Protein AF-A0A9N9PA04-F1 (afdb_monomer_lite)

Secondary structure (DSSP, 8-state):
-------GGG----TT---GGGS-SSSSSS---PPPEEEEETTEEEEE--B--TT-SSGGGTTPBPPHHHHHHHTT-S-TT--

Sequence (83 aa):
LFAFDNATSHATFSLDTLIANHMNLNPAGKQEKIRNISYFRERIKYDQDIVFPSDYHIPKLCGEAKGLREVLTKRGLWPEEGL

Structure (mmCIF, N/CA/C/O backbone):
data_AF-A0A9N9PA04-F1
#
_entry.id   AF-A0A9N9PA04-F1
#
loop_
_atom_site.group_PDB
_atom_site.id
_atom_site.type_symbol
_atom_site.label_atom_id
_atom_site.label_alt_id
_atom_site.label_comp_id
_atom_site.label_asym_id
_atom_site.label_entity_id
_atom_site.label_seq_id
_atom_site.pdbx_PDB_ins_code
_atom_site.Cartn_x
_atom_site.Cartn_y
_atom_site.Cartn_z
_atom_site.occupancy
_atom_site.B_iso_or_equiv
_atom_site.auth_seq_id
_atom_site.auth_comp_id
_atom_site.auth_asym_id
_atom_site.auth_atom_id
_atom_site.pdbx_PDB_model_num
ATOM 1 N N . LEU A 1 1 ? 33.439 -18.353 9.117 1.00 48.53 1 LEU A N 1
ATOM 2 C CA . LEU A 1 1 ? 32.179 -18.711 8.432 1.00 48.53 1 LEU A CA 1
ATOM 3 C C . LEU A 1 1 ? 31.050 -18.053 9.212 1.00 48.53 1 LEU A C 1
ATOM 5 O O . LEU A 1 1 ? 30.863 -18.416 10.363 1.00 48.53 1 LEU A O 1
ATOM 9 N N . PHE A 1 2 ? 30.389 -17.041 8.649 1.00 49.12 2 PHE A N 1
ATOM 10 C CA . PHE A 1 2 ? 29.199 -16.446 9.263 1.00 49.12 2 PHE A CA 1
ATOM 11 C C . PHE A 1 2 ? 27.976 -17.083 8.610 1.00 49.12 2 PHE A C 1
ATOM 13 O O . PHE A 1 2 ? 27.813 -16.982 7.396 1.00 49.12 2 PHE A O 1
ATOM 20 N N . ALA A 1 3 ? 27.163 -17.772 9.404 1.00 57.12 3 ALA A N 1
ATOM 21 C CA . ALA A 1 3 ? 25.843 -18.225 8.997 1.00 57.12 3 ALA A CA 1
ATOM 22 C C . ALA A 1 3 ? 24.837 -17.231 9.579 1.00 57.12 3 ALA A C 1
ATOM 24 O O . ALA A 1 3 ? 24.733 -17.101 10.797 1.00 57.12 3 ALA A O 1
ATOM 25 N N . PHE A 1 4 ? 24.156 -16.488 8.712 1.00 60.81 4 PHE A N 1
ATOM 26 C CA . PHE A 1 4 ? 23.022 -15.670 9.119 1.00 60.81 4 PHE A CA 1
ATOM 27 C C . PHE A 1 4 ? 21.775 -16.537 9.003 1.00 60.81 4 PHE A C 1
ATOM 29 O O . PHE A 1 4 ? 21.382 -16.915 7.900 1.00 60.81 4 PHE A O 1
ATOM 36 N N . ASP A 1 5 ? 21.200 -16.886 10.149 1.00 61.41 5 ASP A N 1
ATOM 37 C CA . ASP A 1 5 ? 19.889 -17.515 10.201 1.00 61.41 5 ASP A CA 1
ATOM 38 C C . ASP A 1 5 ? 18.833 -16.473 9.804 1.00 61.41 5 ASP A C 1
ATOM 40 O O . ASP A 1 5 ? 18.743 -15.403 10.406 1.00 61.41 5 ASP A O 1
ATOM 44 N N . ASN A 1 6 ? 18.084 -16.765 8.740 1.00 57.91 6 ASN A N 1
ATOM 45 C CA . ASN A 1 6 ? 17.021 -15.909 8.206 1.00 57.91 6 ASN A CA 1
ATOM 46 C C . ASN A 1 6 ? 15.632 -16.408 8.645 1.00 57.91 6 ASN A C 1
ATOM 48 O O . ASN A 1 6 ? 14.627 -16.146 7.980 1.00 57.91 6 ASN A O 1
ATOM 52 N N . ALA A 1 7 ? 15.566 -17.181 9.734 1.00 59.78 7 ALA A N 1
ATOM 53 C CA . ALA A 1 7 ? 14.312 -17.630 10.312 1.00 59.78 7 ALA A CA 1
ATOM 54 C C . ALA A 1 7 ? 13.488 -16.435 10.825 1.00 59.78 7 ALA A C 1
ATOM 56 O O . ALA A 1 7 ? 13.837 -15.756 11.792 1.00 59.78 7 ALA A O 1
ATOM 57 N N . THR A 1 8 ? 12.326 -16.208 10.211 1.00 58.38 8 THR A N 1
ATOM 58 C CA . THR A 1 8 ? 11.358 -15.175 10.618 1.00 58.38 8 THR A CA 1
ATOM 59 C C . THR A 1 8 ? 10.766 -15.400 12.013 1.00 58.38 8 THR A C 1
ATOM 61 O O . THR A 1 8 ? 10.167 -14.481 12.561 1.00 58.38 8 THR A O 1
ATOM 64 N N . SER A 1 9 ? 10.941 -16.583 12.615 1.00 61.72 9 SER A N 1
ATOM 65 C CA . SER A 1 9 ? 10.450 -16.916 13.962 1.00 61.72 9 SER A CA 1
ATOM 66 C C . SER A 1 9 ? 11.175 -16.179 15.095 1.00 61.72 9 SER A C 1
ATOM 68 O O . SER A 1 9 ? 10.638 -16.101 16.196 1.00 61.72 9 SER A O 1
ATOM 70 N N . HIS A 1 10 ? 12.360 -15.617 14.830 1.00 48.44 10 HIS A N 1
ATOM 71 C CA . HIS A 1 10 ? 13.115 -14.773 15.768 1.00 48.44 10 HIS A CA 1
ATOM 72 C C . HIS A 1 10 ? 13.314 -13.337 15.262 1.00 48.44 10 HIS A C 1
ATOM 74 O O . HIS A 1 10 ? 14.037 -12.553 15.879 1.00 48.44 10 HIS A O 1
ATOM 80 N N . ALA A 1 11 ? 12.670 -12.968 14.152 1.00 57.25 11 ALA A N 1
ATOM 81 C CA . ALA A 1 11 ? 12.731 -11.614 13.630 1.00 57.25 11 ALA A CA 1
ATOM 82 C C . ALA A 1 11 ? 11.878 -10.688 14.510 1.00 57.25 11 ALA A C 1
ATOM 84 O O . ALA A 1 11 ? 10.667 -10.567 14.330 1.00 57.25 11 ALA A O 1
ATOM 85 N N . THR A 1 12 ? 12.511 -10.011 15.469 1.00 56.44 12 THR A N 1
ATOM 86 C CA . THR A 1 12 ? 11.908 -8.846 16.121 1.00 56.44 12 THR A CA 1
ATOM 87 C C . THR A 1 12 ? 11.826 -7.735 15.084 1.00 56.44 12 THR A C 1
ATOM 89 O O . THR A 1 12 ? 12.804 -7.037 14.808 1.00 56.44 12 THR A O 1
ATOM 92 N N . PHE A 1 13 ? 10.664 -7.609 14.454 1.00 62.81 13 PHE A N 1
ATOM 93 C CA . PHE A 1 13 ? 10.395 -6.522 13.529 1.00 62.81 13 PHE A CA 1
ATOM 94 C C . PHE A 1 13 ? 10.419 -5.186 14.283 1.00 62.81 13 PHE A C 1
ATOM 96 O O . PHE A 1 13 ? 10.003 -5.099 15.439 1.00 62.81 13 PHE A O 1
ATOM 103 N N . SER A 1 14 ? 10.926 -4.135 13.635 1.00 59.53 14 SER A N 1
ATOM 104 C CA . SER A 1 14 ? 10.787 -2.779 14.163 1.00 59.53 14 SER A CA 1
ATOM 105 C C . SER A 1 14 ? 9.300 -2.453 14.315 1.00 59.53 14 SER A C 1
ATOM 107 O O . SER A 1 14 ? 8.492 -2.901 13.503 1.00 59.53 14 SER A O 1
ATOM 109 N N . LEU A 1 15 ? 8.948 -1.640 15.315 1.00 60.97 15 LEU A N 1
ATOM 110 C CA . LEU A 1 15 ? 7.589 -1.110 15.487 1.00 60.97 15 LEU A CA 1
ATOM 111 C C . LEU A 1 15 ? 7.042 -0.467 14.201 1.00 60.97 15 LEU A C 1
ATOM 113 O O . LEU A 1 15 ? 5.847 -0.522 13.950 1.00 60.97 15 LEU A O 1
ATOM 117 N N . ASP A 1 16 ? 7.922 0.076 13.357 1.00 60.16 16 ASP A N 1
ATOM 118 C CA . ASP A 1 16 ? 7.549 0.729 12.102 1.00 60.16 16 ASP A CA 1
ATOM 119 C C . ASP A 1 16 ? 7.667 -0.183 10.865 1.00 60.16 16 ASP A C 1
ATOM 121 O O . ASP A 1 16 ? 7.609 0.298 9.727 1.00 60.16 16 ASP A O 1
ATOM 125 N N . THR A 1 17 ? 7.921 -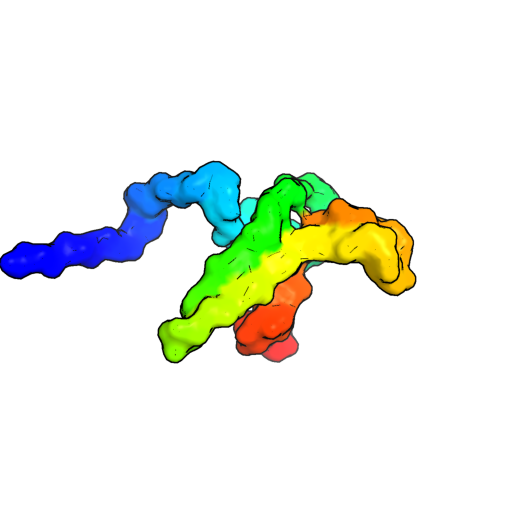1.482 11.045 1.00 67.12 17 THR A N 1
ATOM 126 C CA . THR A 1 17 ? 8.017 -2.427 9.929 1.00 67.12 17 THR A CA 1
ATOM 127 C C . THR A 1 17 ? 6.622 -2.791 9.425 1.00 67.12 17 THR A C 1
ATOM 129 O O . THR A 1 17 ? 5.739 -3.167 10.189 1.00 67.12 17 THR A O 1
ATOM 132 N N . LEU A 1 18 ? 6.438 -2.757 8.104 1.00 72.56 18 LEU A N 1
ATOM 133 C CA . LEU A 1 18 ? 5.209 -3.223 7.468 1.00 72.56 18 LEU A CA 1
ATOM 134 C C . LEU A 1 18 ? 5.120 -4.756 7.526 1.00 72.56 18 LEU A C 1
ATOM 136 O O . LEU A 1 18 ? 5.844 -5.451 6.812 1.00 72.56 18 LEU A O 1
ATOM 140 N N . ILE A 1 19 ? 4.206 -5.271 8.347 1.00 75.38 19 ILE A N 1
ATOM 141 C CA . ILE A 1 19 ? 3.915 -6.704 8.465 1.00 75.38 19 ILE A CA 1
ATOM 142 C C . ILE A 1 19 ? 2.605 -6.992 7.733 1.00 75.38 19 ILE A C 1
ATOM 144 O O . ILE A 1 19 ? 1.553 -6.501 8.134 1.00 75.38 19 ILE A O 1
ATOM 148 N N . ALA A 1 20 ? 2.652 -7.819 6.683 1.00 75.88 20 ALA A N 1
ATOM 149 C CA . ALA A 1 20 ? 1.474 -8.139 5.869 1.00 75.88 20 ALA A CA 1
ATOM 150 C C . ALA A 1 20 ? 0.311 -8.715 6.698 1.00 75.88 20 ALA A C 1
ATOM 152 O O . ALA A 1 20 ? -0.836 -8.347 6.473 1.00 75.88 20 ALA A O 1
ATOM 153 N N . ASN A 1 21 ? 0.608 -9.536 7.713 1.00 76.38 21 ASN A N 1
ATOM 154 C CA . ASN A 1 21 ? -0.399 -10.113 8.614 1.00 76.38 21 ASN A CA 1
ATOM 155 C C . ASN A 1 21 ? -1.121 -9.0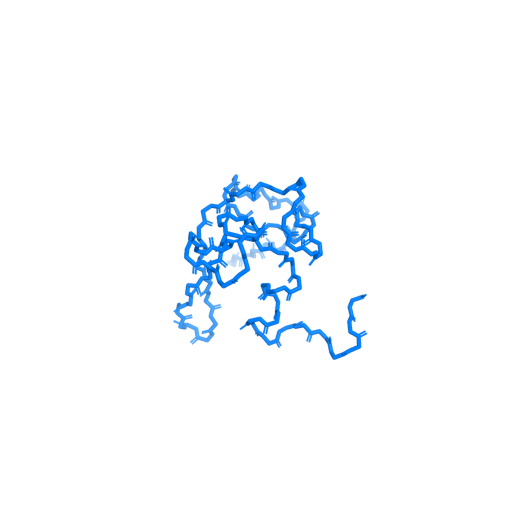74 9.488 1.00 76.38 21 ASN A C 1
ATOM 157 O O . ASN A 1 21 ? -2.172 -9.380 10.040 1.00 76.38 21 ASN A O 1
ATOM 161 N N . HIS A 1 22 ? -0.551 -7.878 9.661 1.00 76.69 22 HIS A N 1
ATOM 162 C CA . HIS A 1 22 ? -1.146 -6.786 10.440 1.00 76.69 22 HIS A CA 1
ATOM 163 C C . HIS A 1 22 ? -1.839 -5.749 9.541 1.00 76.69 22 HIS A C 1
ATOM 165 O O . HIS A 1 22 ? -2.310 -4.719 10.024 1.00 76.69 22 HIS A O 1
ATOM 171 N N . MET A 1 23 ? -1.891 -5.997 8.230 1.00 83.75 23 MET A N 1
ATOM 172 C CA . MET A 1 23 ? -2.593 -5.148 7.278 1.00 83.75 23 MET A CA 1
ATOM 173 C C . MET A 1 23 ? -3.960 -5.728 6.935 1.00 83.75 23 MET A C 1
ATOM 175 O O . MET A 1 23 ? -4.125 -6.936 6.769 1.00 83.75 23 MET A O 1
ATOM 179 N N . ASN A 1 24 ? -4.929 -4.845 6.734 1.00 87.75 24 ASN A N 1
ATOM 180 C CA . ASN A 1 24 ? -6.210 -5.208 6.158 1.00 87.75 24 ASN A CA 1
ATOM 181 C C . ASN A 1 24 ? -6.034 -5.515 4.670 1.00 87.75 24 ASN A C 1
ATOM 183 O O . ASN A 1 24 ? -5.217 -4.901 3.985 1.00 87.75 24 ASN A O 1
ATOM 187 N N . LEU A 1 25 ? -6.836 -6.437 4.135 1.00 86.81 25 LEU A N 1
ATOM 188 C CA . LEU A 1 25 ? -6.844 -6.728 2.698 1.00 86.81 25 LEU A CA 1
ATOM 189 C C . LEU A 1 25 ? -7.239 -5.489 1.880 1.00 86.81 25 LEU A C 1
ATOM 191 O O . LEU A 1 25 ? -6.589 -5.136 0.893 1.00 86.81 25 LEU A O 1
ATOM 195 N N . ASN A 1 26 ? -8.293 -4.820 2.345 1.00 88.38 26 ASN A N 1
ATOM 196 C CA . ASN A 1 26 ? -8.851 -3.599 1.785 1.00 88.38 26 ASN A CA 1
ATOM 197 C C . ASN A 1 26 ? -8.405 -2.383 2.607 1.00 88.38 26 ASN A C 1
ATOM 199 O O . ASN A 1 26 ? -8.064 -2.531 3.779 1.00 88.38 26 ASN A O 1
ATOM 203 N N . PRO A 1 27 ? -8.389 -1.185 2.007 1.00 87.25 27 PRO A N 1
ATOM 204 C CA . PRO A 1 27 ? -8.021 0.028 2.720 1.00 87.25 27 PRO A CA 1
ATOM 205 C C . PRO A 1 27 ? -9.003 0.407 3.834 1.00 87.25 27 PRO A C 1
ATOM 207 O O . PRO A 1 27 ? -10.148 -0.051 3.851 1.00 87.25 27 PRO A O 1
ATOM 210 N N . ALA A 1 28 ? -8.547 1.313 4.705 1.00 80.44 28 ALA A N 1
ATOM 211 C CA . ALA A 1 28 ? -9.251 1.773 5.903 1.00 80.44 28 ALA A CA 1
ATOM 212 C C . ALA A 1 28 ? -9.502 0.647 6.931 1.00 80.44 28 ALA A C 1
ATOM 214 O O . ALA A 1 28 ? -8.883 -0.419 6.895 1.00 80.44 28 ALA A O 1
ATOM 215 N N . GLY A 1 29 ? -10.381 0.900 7.903 1.00 80.81 29 GLY A N 1
ATOM 216 C CA . GLY A 1 29 ? -10.670 -0.026 8.998 1.00 80.81 29 GLY A CA 1
ATOM 217 C C . GLY A 1 29 ? -9.629 0.031 10.117 1.00 80.81 29 GLY A C 1
ATOM 218 O O . GLY A 1 29 ? -8.895 1.006 10.262 1.00 80.81 29 GLY A O 1
ATOM 219 N N . LYS A 1 30 ? -9.577 -1.014 10.950 1.00 79.62 30 LYS A N 1
ATOM 220 C CA . LYS A 1 30 ? -8.658 -1.077 12.095 1.00 79.62 30 LYS A CA 1
ATOM 221 C C . LYS A 1 30 ? -7.261 -1.512 11.637 1.00 79.62 30 LYS A C 1
ATOM 223 O O . LYS A 1 30 ? -6.863 -2.645 11.869 1.00 79.62 30 LYS A O 1
ATOM 228 N N . GLN A 1 31 ? -6.555 -0.622 10.949 1.00 83.12 31 GLN A N 1
ATOM 229 C CA . GLN A 1 31 ? -5.148 -0.782 10.582 1.00 83.12 31 GLN A CA 1
ATOM 230 C C . GLN A 1 31 ? -4.368 0.442 11.057 1.00 83.12 31 GLN A C 1
ATOM 232 O O . GLN A 1 31 ? -4.834 1.576 10.938 1.00 83.12 31 GLN A O 1
ATOM 237 N N . GLU A 1 32 ? -3.174 0.217 11.595 1.00 77.50 32 GLU A N 1
ATOM 238 C CA . GLU A 1 32 ? -2.305 1.306 12.026 1.00 77.50 32 GLU A CA 1
ATOM 239 C C . GLU A 1 32 ? -1.790 2.108 10.825 1.00 77.50 32 GLU A C 1
ATOM 241 O O . GLU A 1 32 ? -1.348 1.561 9.808 1.00 77.50 32 GLU A O 1
ATOM 246 N N . LYS A 1 33 ? -1.843 3.437 10.949 1.00 82.31 33 LYS A N 1
ATOM 247 C CA . LYS A 1 33 ? -1.270 4.369 9.976 1.00 82.31 33 LYS A CA 1
ATOM 248 C C . LYS A 1 33 ? 0.223 4.489 10.257 1.00 82.31 33 LYS A C 1
ATOM 250 O O . LYS A 1 33 ? 0.658 5.394 10.963 1.00 82.31 33 LYS A O 1
ATOM 255 N N . ILE A 1 34 ? 0.995 3.538 9.745 1.00 79.44 34 ILE A N 1
ATOM 256 C CA . ILE A 1 34 ? 2.453 3.570 9.871 1.00 79.44 34 ILE A CA 1
ATOM 257 C C . ILE A 1 34 ? 3.073 4.539 8.861 1.00 79.44 34 ILE A C 1
ATOM 259 O O . ILE A 1 34 ? 2.470 4.880 7.838 1.00 79.44 34 ILE A O 1
ATOM 263 N N . ARG A 1 35 ? 4.301 4.980 9.149 1.00 80.31 35 ARG A N 1
ATOM 264 C CA . ARG A 1 35 ? 5.070 5.848 8.250 1.00 80.31 35 ARG A CA 1
ATOM 265 C C . ARG A 1 35 ? 5.284 5.196 6.883 1.00 80.31 35 ARG A C 1
ATOM 267 O O . ARG A 1 35 ? 5.327 3.972 6.758 1.00 80.31 35 ARG A O 1
ATOM 274 N N . ASN A 1 36 ? 5.488 6.034 5.870 1.00 82.25 36 ASN A N 1
ATOM 275 C CA . ASN A 1 36 ? 5.932 5.571 4.562 1.00 82.25 36 ASN A CA 1
ATOM 276 C C . ASN A 1 36 ? 7.211 4.747 4.701 1.00 82.25 36 ASN A C 1
ATOM 2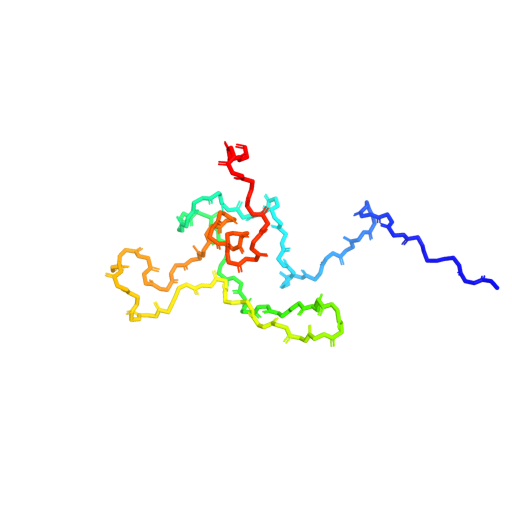78 O O . ASN A 1 36 ? 8.120 5.096 5.461 1.00 82.25 36 ASN A O 1
ATOM 282 N N . ILE A 1 37 ? 7.266 3.648 3.960 1.00 84.12 37 ILE A N 1
ATOM 283 C CA . ILE A 1 37 ? 8.398 2.729 3.988 1.00 84.12 37 ILE A CA 1
ATOM 284 C C . ILE A 1 37 ? 9.156 2.822 2.674 1.00 84.12 37 ILE A C 1
ATOM 286 O O . ILE A 1 37 ? 8.634 3.276 1.660 1.00 84.12 37 ILE A O 1
ATOM 290 N N . SER A 1 38 ? 10.381 2.317 2.679 1.00 84.12 38 SER A N 1
ATOM 291 C CA . SER A 1 38 ? 11.142 2.103 1.455 1.00 84.12 38 SER A CA 1
ATOM 292 C C . SER A 1 38 ? 11.595 0.655 1.379 1.00 84.12 38 SER A C 1
ATOM 294 O O . SER A 1 38 ? 11.758 -0.009 2.405 1.00 84.12 38 SER A O 1
ATOM 296 N N . TYR A 1 39 ? 11.753 0.148 0.165 1.00 81.69 39 TYR A N 1
ATOM 297 C CA . TYR A 1 39 ? 12.233 -1.203 -0.091 1.00 81.69 39 TYR A CA 1
ATOM 298 C C . TYR A 1 39 ? 13.270 -1.191 -1.210 1.00 81.69 39 TYR A C 1
ATOM 300 O O . TYR A 1 39 ? 13.322 -0.262 -2.013 1.00 81.69 39 TYR A O 1
ATOM 308 N N . PHE A 1 40 ? 14.103 -2.227 -1.260 1.00 83.31 40 PHE A N 1
ATOM 309 C CA . PHE A 1 40 ? 15.096 -2.395 -2.314 1.00 83.31 40 PHE A CA 1
ATOM 310 C C . PHE A 1 40 ? 14.672 -3.515 -3.260 1.00 83.31 40 PHE A C 1
ATOM 312 O O . PHE A 1 40 ? 14.355 -4.619 -2.816 1.00 83.31 40 PHE A O 1
ATOM 319 N N . ARG A 1 41 ? 14.706 -3.247 -4.565 1.00 82.81 41 ARG A N 1
ATOM 320 C CA . ARG A 1 41 ? 14.617 -4.258 -5.626 1.00 82.81 41 ARG A CA 1
ATOM 321 C C . ARG A 1 41 ? 15.803 -4.034 -6.556 1.00 82.81 41 ARG A C 1
ATOM 323 O O . ARG A 1 41 ? 16.036 -2.911 -6.977 1.00 82.81 41 ARG A O 1
ATOM 330 N N . GLU A 1 42 ? 16.589 -5.080 -6.811 1.00 88.94 42 GLU A N 1
ATOM 331 C CA . GLU A 1 42 ? 17.761 -5.015 -7.708 1.00 88.94 42 GLU A CA 1
ATOM 332 C C . GLU A 1 42 ? 18.750 -3.882 -7.357 1.00 88.94 42 GLU A C 1
ATOM 334 O O . GLU A 1 42 ? 19.320 -3.233 -8.226 1.00 88.94 42 GLU A O 1
ATOM 339 N N . ARG A 1 43 ? 18.968 -3.644 -6.052 1.00 88.19 43 ARG A N 1
ATOM 340 C CA . ARG A 1 43 ? 19.796 -2.547 -5.494 1.00 88.19 43 ARG A CA 1
ATOM 341 C C . ARG A 1 43 ? 19.252 -1.131 -5.732 1.00 88.19 43 ARG A C 1
ATOM 343 O O . ARG A 1 43 ? 19.888 -0.170 -5.309 1.00 88.19 43 ARG A O 1
ATOM 350 N N . ILE A 1 44 ? 18.069 -0.993 -6.321 1.00 89.44 44 ILE A N 1
ATOM 351 C CA . ILE A 1 44 ? 17.360 0.278 -6.474 1.00 89.44 44 ILE A CA 1
ATOM 352 C C . ILE A 1 44 ? 16.397 0.445 -5.297 1.00 89.44 44 ILE A C 1
ATOM 354 O O . ILE 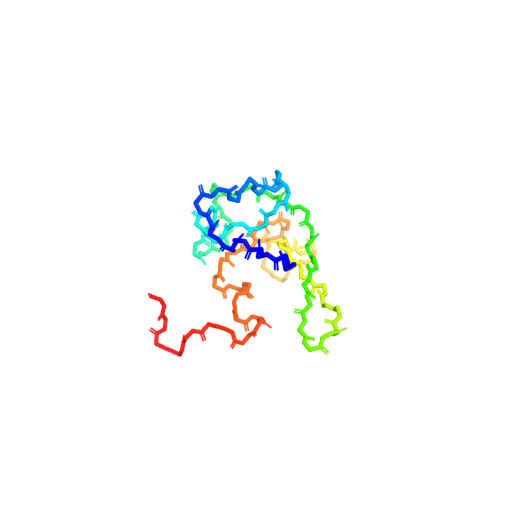A 1 44 ? 15.677 -0.488 -4.934 1.00 89.44 44 ILE A O 1
ATOM 358 N N . LYS A 1 45 ? 16.406 1.630 -4.679 1.00 88.50 45 LYS A N 1
ATOM 359 C CA . LYS A 1 45 ? 15.492 1.995 -3.593 1.00 88.50 45 LYS A CA 1
ATOM 360 C C . LYS A 1 45 ? 14.181 2.514 -4.181 1.00 88.50 45 LYS A C 1
ATOM 362 O O . LYS A 1 45 ? 14.195 3.419 -5.009 1.00 88.50 45 LYS A O 1
ATOM 367 N N . TYR A 1 46 ? 13.070 1.978 -3.699 1.00 87.31 46 TYR A N 1
ATOM 368 C CA . TYR A 1 46 ? 11.722 2.406 -4.042 1.00 87.31 46 TYR A CA 1
ATOM 369 C C . TYR A 1 46 ? 10.997 2.851 -2.783 1.00 87.31 46 TYR A C 1
ATOM 371 O O . TYR A 1 46 ? 11.000 2.142 -1.772 1.00 87.31 46 TYR A O 1
ATOM 379 N N . ASP A 1 47 ? 10.349 4.005 -2.859 1.00 88.56 47 ASP A N 1
ATOM 380 C CA . ASP A 1 47 ? 9.476 4.479 -1.797 1.00 88.56 47 ASP A CA 1
ATOM 381 C C . ASP A 1 47 ? 8.070 3.900 -1.981 1.00 88.56 47 ASP A C 1
ATOM 383 O O . ASP A 1 47 ? 7.562 3.734 -3.093 1.00 88.56 47 ASP A O 1
ATOM 387 N N . GLN A 1 48 ? 7.451 3.534 -0.865 1.00 86.38 48 GLN A N 1
ATOM 388 C CA . GLN A 1 48 ? 6.124 2.948 -0.814 1.00 86.38 48 GLN A CA 1
ATOM 389 C C . GLN A 1 48 ? 5.283 3.726 0.190 1.00 86.38 48 GLN A C 1
ATOM 391 O O . GLN A 1 48 ? 5.420 3.580 1.407 1.00 86.38 48 GLN A O 1
ATOM 396 N N . ASP A 1 49 ? 4.333 4.480 -0.346 1.00 88.56 49 ASP A N 1
ATOM 397 C CA . ASP A 1 49 ? 3.310 5.125 0.458 1.00 88.56 49 ASP A CA 1
ATOM 398 C C . ASP A 1 49 ? 2.348 4.083 1.027 1.00 88.56 49 ASP A C 1
ATOM 400 O O . ASP A 1 49 ? 1.734 3.331 0.255 1.00 88.56 49 ASP A O 1
ATOM 404 N N . ILE A 1 50 ? 2.173 4.085 2.348 1.00 88.38 50 ILE A N 1
ATOM 405 C CA . ILE A 1 50 ? 1.260 3.181 3.071 1.00 88.38 50 ILE A CA 1
ATOM 406 C C . ILE A 1 50 ? -0.070 3.859 3.399 1.00 88.38 50 ILE A C 1
ATOM 408 O O . ILE A 1 50 ? -1.064 3.180 3.618 1.00 88.38 50 ILE A O 1
ATOM 412 N N . VAL A 1 51 ? -0.127 5.185 3.348 1.00 90.50 51 VAL A N 1
ATOM 413 C CA . VAL A 1 51 ? -1.340 5.978 3.569 1.00 90.50 51 VAL A CA 1
ATOM 414 C C . VAL A 1 51 ? -1.719 6.669 2.257 1.00 90.50 51 VAL A C 1
ATOM 416 O O . VAL A 1 51 ? -0.855 6.961 1.423 1.00 90.50 51 VAL A O 1
ATOM 419 N N . PHE A 1 52 ? -3.010 6.855 2.000 1.00 91.06 52 PHE A N 1
ATOM 420 C CA . PHE A 1 52 ? -3.454 7.683 0.879 1.00 91.06 52 PHE A CA 1
ATOM 421 C C . PHE A 1 52 ? -3.198 9.162 1.173 1.00 91.06 52 PHE A C 1
ATOM 423 O O . PHE A 1 52 ? -3.346 9.593 2.319 1.00 91.06 52 PHE A O 1
ATOM 430 N N . PRO A 1 53 ? -2.858 9.965 0.156 1.00 91.31 53 PRO A N 1
ATOM 431 C CA . PRO A 1 53 ? -2.679 11.390 0.360 1.00 91.31 53 PRO A CA 1
ATOM 432 C C . PRO A 1 53 ? -4.012 12.051 0.754 1.00 91.31 53 PRO A C 1
ATOM 434 O O . PRO A 1 53 ? -5.096 11.487 0.576 1.00 91.31 53 PRO A O 1
ATOM 437 N N . SER A 1 54 ? -3.937 13.242 1.341 1.00 89.94 54 SER A N 1
ATOM 438 C CA . SER A 1 54 ? -5.115 13.982 1.810 1.00 89.94 54 SER A CA 1
ATOM 439 C C . SER A 1 54 ? -6.022 14.455 0.670 1.00 89.94 54 SER A C 1
ATOM 441 O O . SER A 1 54 ? -7.218 14.635 0.880 1.00 89.94 54 SER A O 1
ATOM 443 N N . ASP A 1 55 ? -5.473 14.615 -0.530 1.00 92.94 55 ASP A N 1
ATOM 444 C CA . ASP A 1 55 ? -6.150 15.036 -1.759 1.00 92.94 55 ASP A CA 1
ATOM 445 C C . ASP A 1 55 ? -6.583 13.852 -2.645 1.00 92.94 55 ASP A C 1
ATOM 447 O O . ASP A 1 55 ? -6.838 14.010 -3.840 1.00 92.94 55 ASP A O 1
ATOM 451 N N . TYR A 1 56 ? -6.670 12.645 -2.077 1.00 92.69 56 TYR A N 1
ATOM 452 C CA . TYR A 1 56 ? -7.046 11.461 -2.837 1.00 92.69 56 TYR A CA 1
ATOM 453 C C . TYR A 1 56 ? -8.457 11.582 -3.437 1.00 92.69 56 TYR A C 1
ATOM 455 O O . TYR A 1 56 ? -9.403 12.037 -2.801 1.00 92.69 56 TYR A O 1
ATOM 463 N N . HIS A 1 57 ? -8.618 11.110 -4.676 1.00 91.62 57 HIS A N 1
ATOM 464 C CA . HIS A 1 57 ? -9.860 11.253 -5.446 1.00 91.62 57 HIS A CA 1
ATOM 465 C C . HIS A 1 57 ? -11.105 10.624 -4.793 1.00 91.62 57 HIS A C 1
ATOM 467 O O . HIS A 1 57 ? -12.226 10.994 -5.135 1.00 91.62 57 HIS A O 1
ATOM 473 N N . ILE A 1 58 ? -10.925 9.675 -3.865 1.00 91.25 58 ILE A N 1
ATOM 474 C CA . ILE A 1 58 ? -12.002 9.085 -3.062 1.00 91.25 58 ILE A CA 1
ATOM 475 C C . ILE A 1 58 ? -11.942 9.682 -1.650 1.00 91.25 58 ILE A C 1
ATOM 477 O O . ILE A 1 58 ? -11.096 9.250 -0.863 1.00 91.25 58 ILE A O 1
ATOM 481 N N . PRO A 1 59 ? -12.874 10.580 -1.267 1.00 91.12 59 PRO A N 1
ATOM 482 C CA . PRO A 1 59 ? -12.823 11.280 0.020 1.00 91.12 59 PRO A CA 1
ATOM 483 C C . PRO A 1 59 ? -12.776 10.360 1.244 1.00 91.12 59 PRO A C 1
ATOM 485 O O . PRO A 1 59 ? -12.132 10.670 2.239 1.00 91.12 59 PRO A O 1
ATOM 488 N N . LYS A 1 60 ? -13.430 9.193 1.170 1.00 89.06 60 LYS A N 1
ATOM 489 C CA . LYS A 1 60 ? -13.452 8.199 2.259 1.00 89.06 60 LYS A CA 1
ATOM 490 C C . LYS A 1 60 ? -12.101 7.529 2.510 1.00 89.06 60 LYS A C 1
ATOM 492 O O . LYS A 1 60 ? -11.935 6.896 3.544 1.00 89.06 60 LYS A O 1
ATOM 497 N N . LEU A 1 61 ? -11.188 7.604 1.546 1.00 89.56 61 LEU A N 1
ATOM 498 C CA . LEU A 1 61 ? -9.860 7.012 1.637 1.00 89.56 61 LEU A CA 1
ATOM 499 C C . LEU A 1 61 ? -8.778 8.059 1.906 1.00 89.56 61 LEU A C 1
ATOM 501 O O . LEU A 1 61 ? -7.654 7.671 2.192 1.00 89.56 61 LEU A O 1
ATOM 505 N N . CYS A 1 62 ? -9.083 9.359 1.851 1.00 91.06 62 CYS A N 1
ATOM 506 C CA . CYS A 1 62 ? -8.115 10.416 2.141 1.00 91.06 62 CYS A CA 1
ATOM 507 C C . CYS A 1 62 ? -7.490 10.236 3.528 1.00 91.06 62 CYS A C 1
ATOM 509 O O . CYS A 1 62 ? -8.194 10.194 4.536 1.00 91.06 62 CYS A O 1
ATOM 511 N N . GLY A 1 63 ? -6.160 10.139 3.588 1.00 89.19 63 GLY A N 1
ATOM 512 C CA . GLY A 1 63 ? -5.441 9.937 4.847 1.00 89.19 63 GLY A CA 1
ATOM 513 C C . GLY A 1 63 ? -5.666 8.572 5.509 1.00 89.19 63 GLY A C 1
ATOM 514 O O . GLY A 1 63 ? -5.231 8.382 6.646 1.00 89.19 63 GLY A O 1
ATOM 515 N N . GLU A 1 64 ? -6.334 7.623 4.849 1.00 90.81 64 GLU A N 1
ATOM 516 C CA . GLU A 1 64 ? -6.519 6.260 5.351 1.00 90.81 64 GLU A CA 1
ATOM 517 C C . GLU A 1 64 ? -5.355 5.345 4.972 1.00 90.81 64 GLU A C 1
ATOM 519 O O . GLU A 1 64 ? -4.668 5.544 3.966 1.00 90.81 64 GLU A O 1
ATOM 524 N N . ALA A 1 65 ? -5.128 4.318 5.792 1.00 90.50 65 ALA A N 1
ATOM 525 C CA .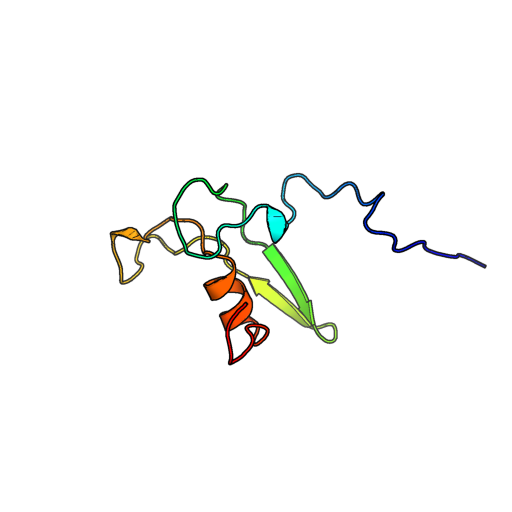 ALA A 1 65 ? -4.131 3.304 5.490 1.00 90.50 65 ALA A CA 1
ATOM 526 C C . ALA A 1 65 ? -4.571 2.478 4.269 1.00 90.50 65 ALA A C 1
ATOM 528 O O . ALA A 1 65 ? -5.735 2.084 4.133 1.00 90.50 65 ALA A O 1
ATOM 529 N N . LYS A 1 66 ? -3.626 2.207 3.373 1.00 91.62 66 LYS A N 1
ATOM 530 C CA . LYS A 1 66 ? -3.815 1.326 2.224 1.00 91.62 66 LYS A CA 1
ATOM 531 C C . LYS A 1 66 ? -3.895 -0.115 2.692 1.00 91.62 66 LYS A C 1
ATOM 533 O O . LYS A 1 66 ? -3.141 -0.539 3.568 1.00 91.62 66 LYS A O 1
ATOM 538 N N . GLY A 1 67 ? -4.769 -0.869 2.038 1.00 90.12 67 GLY A N 1
ATOM 539 C CA . GLY A 1 67 ? -4.840 -2.308 2.221 1.00 90.12 67 GLY A CA 1
ATOM 540 C C . GLY A 1 67 ? -3.684 -3.029 1.535 1.00 90.12 67 GLY A C 1
ATOM 541 O O . GLY A 1 67 ? -3.032 -2.497 0.627 1.00 90.12 67 GLY A O 1
ATOM 542 N N . LEU A 1 68 ? -3.477 -4.278 1.936 1.00 89.00 68 LEU A N 1
ATOM 543 C CA . LEU A 1 68 ? -2.495 -5.190 1.368 1.00 89.00 68 LEU A CA 1
ATOM 544 C C . LEU A 1 68 ? -2.665 -5.324 -0.150 1.00 89.00 68 LEU A C 1
ATOM 546 O O . LEU A 1 68 ? -1.671 -5.317 -0.874 1.00 89.00 68 LEU A O 1
ATOM 550 N N . ARG A 1 69 ? -3.910 -5.353 -0.646 1.00 88.62 69 ARG A N 1
ATOM 551 C CA . ARG A 1 69 ? -4.194 -5.428 -2.084 1.00 88.62 69 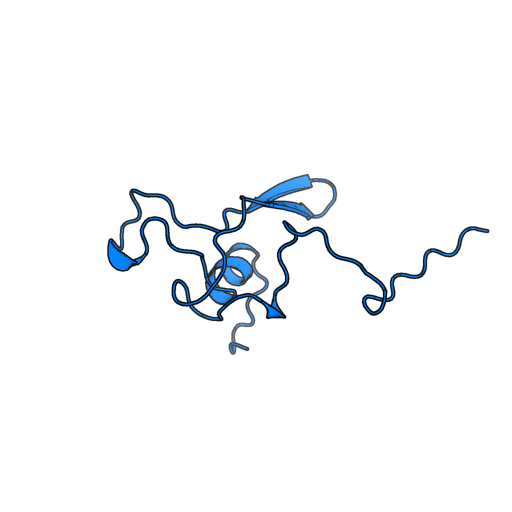ARG A CA 1
ATOM 552 C C . ARG A 1 69 ? -3.582 -4.273 -2.864 1.00 88.62 69 ARG A C 1
ATOM 554 O O . ARG A 1 69 ? -2.890 -4.500 -3.851 1.00 88.62 69 ARG A O 1
ATOM 561 N N . GLU A 1 70 ? -3.803 -3.046 -2.410 1.00 89.75 70 GLU A N 1
ATOM 562 C CA . GLU A 1 70 ? -3.299 -1.841 -3.076 1.00 89.75 70 GLU A CA 1
ATOM 563 C C . GLU A 1 70 ? -1.763 -1.798 -3.046 1.00 89.75 70 GLU A C 1
ATOM 565 O O . GLU A 1 70 ? -1.116 -1.485 -4.047 1.00 89.75 70 GLU A O 1
ATOM 570 N N . VAL A 1 71 ? -1.163 -2.164 -1.906 1.00 88.38 71 VAL A N 1
ATOM 571 C CA . VAL A 1 71 ? 0.299 -2.201 -1.752 1.00 88.38 71 VAL A CA 1
ATOM 572 C C . VAL A 1 71 ? 0.931 -3.260 -2.657 1.00 88.38 71 VAL A C 1
ATOM 574 O O . VAL A 1 71 ? 1.908 -2.963 -3.343 1.00 88.38 71 VAL A O 1
ATOM 577 N N . LEU A 1 72 ? 0.378 -4.473 -2.705 1.00 88.06 72 LEU A N 1
ATOM 578 C CA . LEU A 1 72 ? 0.894 -5.552 -3.553 1.00 88.06 72 LEU A CA 1
ATOM 579 C C . LEU A 1 72 ? 0.653 -5.290 -5.041 1.00 88.06 72 LEU A C 1
ATOM 581 O O . LEU A 1 72 ? 1.540 -5.562 -5.849 1.00 88.06 72 LEU A O 1
ATOM 585 N N . THR A 1 73 ? -0.492 -4.707 -5.404 1.00 88.62 73 THR A N 1
ATOM 586 C CA . THR A 1 73 ? -0.805 -4.349 -6.798 1.00 88.62 73 THR A CA 1
ATOM 587 C C . THR A 1 73 ? 0.213 -3.346 -7.332 1.00 88.62 73 THR A C 1
ATOM 589 O O . THR A 1 73 ? 0.787 -3.563 -8.396 1.00 88.62 73 THR A O 1
ATOM 592 N N . LYS A 1 74 ? 0.548 -2.304 -6.556 1.00 87.31 74 LYS A N 1
ATOM 593 C CA . LYS A 1 74 ? 1.595 -1.332 -6.928 1.00 87.31 74 LYS A CA 1
ATOM 594 C C . LYS A 1 74 ? 2.981 -1.951 -7.090 1.00 87.31 74 LYS A C 1
ATOM 596 O O . LYS A 1 74 ? 3.805 -1.417 -7.824 1.00 87.31 74 LYS A O 1
ATOM 601 N N . ARG A 1 75 ? 3.239 -3.068 -6.411 1.00 85.69 75 ARG A N 1
ATOM 602 C CA . ARG A 1 75 ? 4.494 -3.821 -6.520 1.00 85.69 75 ARG A CA 1
ATOM 603 C C . ARG A 1 75 ? 4.486 -4.853 -7.652 1.00 85.69 75 ARG A C 1
ATOM 605 O O . ARG A 1 75 ? 5.515 -5.488 -7.873 1.00 85.69 75 ARG A O 1
ATOM 612 N N . GLY A 1 76 ? 3.353 -5.053 -8.332 1.00 86.69 76 GLY A N 1
ATOM 613 C CA . GLY A 1 76 ? 3.173 -6.144 -9.294 1.00 86.69 76 GLY A CA 1
ATOM 614 C C . GLY A 1 76 ? 3.275 -7.529 -8.646 1.00 86.69 76 GLY A C 1
ATOM 615 O O . GLY A 1 76 ? 3.723 -8.472 -9.285 1.00 86.69 76 GLY A O 1
ATOM 616 N N . LEU A 1 77 ? 2.941 -7.631 -7.355 1.00 86.62 77 LEU A N 1
ATOM 617 C CA . LEU A 1 77 ? 2.983 -8.872 -6.570 1.00 86.62 77 LEU A CA 1
ATOM 618 C C . LEU A 1 77 ? 1.585 -9.422 -6.271 1.00 86.62 77 LEU A C 1
ATOM 620 O O . LEU A 1 77 ? 1.460 -10.452 -5.616 1.00 86.62 77 LEU A O 1
ATOM 624 N N . TRP A 1 78 ? 0.536 -8.709 -6.682 1.00 86.75 78 TRP A N 1
ATOM 625 C CA . TRP A 1 78 ? -0.828 -9.182 -6.512 1.00 86.75 78 TRP A CA 1
ATOM 626 C C . TRP A 1 78 ? -1.116 -10.294 -7.531 1.00 86.75 78 TRP A C 1
ATOM 628 O O . TRP A 1 78 ? -0.944 -10.046 -8.726 1.00 86.75 78 TRP A O 1
ATOM 638 N N . PRO A 1 79 ? -1.527 -11.497 -7.096 1.00 87.12 79 PRO A N 1
ATOM 639 C CA . PRO A 1 79 ? -1.867 -12.584 -8.012 1.00 87.12 79 PRO A CA 1
ATOM 640 C C . PRO A 1 79 ? -3.100 -12.227 -8.854 1.00 87.12 79 PRO A C 1
ATOM 642 O O . PRO A 1 79 ? -4.034 -11.594 -8.358 1.00 87.12 79 PRO A O 1
ATOM 645 N N . GLU A 1 80 ? -3.124 -12.654 -10.121 1.00 79.44 80 GLU A N 1
ATOM 646 C CA . GLU A 1 80 ? -4.244 -12.374 -11.037 1.00 79.44 80 GLU A CA 1
ATOM 647 C C . GLU A 1 80 ? -5.573 -12.964 -10.541 1.00 79.44 80 GLU A C 1
ATOM 649 O O . GLU A 1 80 ? -6.621 -12.343 -10.704 1.00 79.44 80 GLU A O 1
ATOM 654 N N . GLU A 1 81 ? -5.524 -14.109 -9.855 1.00 82.25 81 GLU A N 1
ATOM 655 C CA . GLU A 1 81 ? -6.704 -14.782 -9.292 1.00 82.25 81 GLU A CA 1
ATOM 656 C C . GLU A 1 81 ? -7.138 -14.232 -7.919 1.00 82.25 81 GLU A C 1
ATOM 658 O O . GLU A 1 81 ? -8.181 -14.618 -7.396 1.00 82.25 81 GLU A O 1
ATOM 663 N N . GLY A 1 82 ? -6.386 -13.283 -7.347 1.00 70.12 82 GLY A N 1
ATOM 664 C CA . GLY A 1 82 ? -6.570 -12.846 -5.962 1.00 70.12 82 GLY A CA 1
ATOM 665 C C . GLY A 1 82 ? -5.896 -13.774 -4.943 1.00 70.12 82 GLY A C 1
ATOM 666 O O . GLY A 1 82 ? -5.341 -14.812 -5.297 1.00 70.12 82 GLY A O 1
ATOM 667 N N . LEU A 1 83 ? -5.853 -13.317 -3.687 1.00 64.75 83 LEU A N 1
ATOM 668 C CA . LEU A 1 83 ? -5.406 -14.114 -2.536 1.00 64.75 83 LEU A CA 1
ATOM 669 C C . LEU A 1 83 ? -6.534 -15.007 -2.021 1.00 64.75 83 LEU A C 1
ATOM 671 O O . LEU A 1 83 ? -7.678 -14.497 -1.965 1.00 64.75 83 LEU A O 1
#

Foldseek 3Di:
DDDDDPDPVPDPDDPQDDDLVQFAQAWADPHDLHDWDWDDDPNDIDTFHQAADQPDPDNVRHRIGGGPNVRCVVVVNADPVGD

pLDDT: mean 79.85, std 12.38, range [48.44, 92.94]

Organism: NCBI:txid60492

Radius of gyration: 14.95 Å; chains: 1; bounding box: 46×34×27 Å